Protein AF-A0A517WEG8-F1 (afdb_monomer)

Sequence (122 aa):
MTNDLPPASATSSTDANPRQPGLTVSQFQAVIHKMFFEKDQSRGIEGTFMWFMEEVGELSSALRENDDPQNLEEEFADVLAWLATMANVAGVDLEQAVSRKYVQGCPRCNEAVCTCDLSWKP

pLDDT: mean 86.36, std 17.67, range [42.12, 98.69]

Nearest PDB structures (foldseek):
  7bgm-assembly1_B  TM=7.768E-01  e=7.772E-02  Medicago truncatula
  7bgn-assembly3_E  TM=8.066E-01  e=1.070E-01  Medicago truncatula
  7bgn-assembly2_C  TM=7.573E-01  e=7.772E-02  Medicago truncatula
  7bgn-assembly2_D  TM=7.805E-01  e=1.129E-01  Medicago truncatula
  7bgn-assembly1_A  TM=7.407E-01  e=6.623E-02  Medicago truncatula

Organism: NCBI:txid2605989

InterPro domains:
  IPR004518 NTP pyrophosphohydrolase MazG-like domain [PF03819] (48-107)

Structure (mmCIF, N/CA/C/O backbone):
data_AF-A0A517WEG8-F1
#
_entry.id   AF-A0A517WEG8-F1
#
loop_
_atom_site.group_PDB
_atom_site.id
_atom_site.type_symbol
_atom_site.label_atom_id
_atom_site.label_alt_id
_atom_site.label_comp_id
_atom_site.label_asym_id
_atom_site.label_entity_id
_atom_site.label_seq_id
_atom_site.pdbx_PDB_ins_code
_atom_site.Cartn_x
_atom_site.Cartn_y
_atom_site.Cartn_z
_atom_site.occupancy
_atom_site.B_iso_or_equiv
_atom_site.auth_seq_id
_atom_site.auth_comp_id
_atom_site.auth_asym_id
_atom_site.auth_atom_id
_atom_site.pdbx_PDB_model_num
ATOM 1 N N . MET A 1 1 ? 63.409 -32.730 -2.277 1.00 42.59 1 MET A N 1
ATOM 2 C CA . MET A 1 1 ? 62.416 -31.654 -2.097 1.00 42.59 1 MET A CA 1
ATOM 3 C C . MET A 1 1 ? 61.087 -32.200 -2.583 1.00 42.59 1 MET A C 1
ATOM 5 O O . MET A 1 1 ? 61.036 -32.551 -3.752 1.00 42.59 1 MET A O 1
ATOM 9 N N . THR A 1 2 ? 60.115 -32.325 -1.662 1.00 45.09 2 THR A N 1
ATOM 10 C CA . THR A 1 2 ? 58.648 -32.455 -1.867 1.00 45.09 2 THR A CA 1
ATOM 11 C C . THR A 1 2 ? 58.168 -33.667 -2.694 1.00 45.09 2 THR A C 1
ATOM 13 O O . THR A 1 2 ? 58.558 -33.825 -3.840 1.00 45.09 2 THR A O 1
ATOM 16 N N . ASN A 1 3 ? 57.324 -34.577 -2.207 1.00 43.91 3 ASN A N 1
ATOM 17 C CA . ASN A 1 3 ? 56.058 -34.339 -1.515 1.00 43.91 3 ASN A CA 1
ATOM 18 C C . ASN A 1 3 ? 55.705 -35.495 -0.568 1.00 43.91 3 ASN A C 1
ATOM 20 O O . ASN A 1 3 ? 55.564 -36.637 -1.004 1.00 43.91 3 ASN A O 1
ATOM 24 N N . ASP A 1 4 ? 55.484 -35.148 0.696 1.00 45.34 4 ASP A N 1
ATOM 25 C CA . ASP A 1 4 ? 54.688 -35.919 1.644 1.00 45.34 4 ASP A CA 1
ATOM 26 C C . ASP A 1 4 ? 53.199 -35.828 1.266 1.00 45.34 4 ASP A C 1
ATOM 28 O O . ASP A 1 4 ? 52.708 -34.757 0.899 1.00 45.34 4 ASP A O 1
ATOM 32 N N . LEU A 1 5 ? 52.465 -36.938 1.380 1.00 48.69 5 LEU A N 1
ATOM 33 C CA . LEU A 1 5 ? 51.004 -36.892 1.469 1.00 48.69 5 LEU A CA 1
ATOM 34 C C . LEU A 1 5 ? 50.595 -36.411 2.872 1.00 48.69 5 LEU A C 1
ATOM 36 O O . LEU A 1 5 ? 51.047 -37.004 3.853 1.00 48.69 5 LEU A O 1
ATOM 40 N N . PRO A 1 6 ? 49.658 -35.457 3.000 1.00 59.22 6 PRO A N 1
ATOM 41 C CA . PRO A 1 6 ? 48.859 -35.308 4.210 1.00 59.22 6 PRO A CA 1
ATOM 42 C C . PRO A 1 6 ? 47.563 -36.155 4.145 1.00 59.22 6 PRO A C 1
ATOM 44 O O . PRO A 1 6 ? 47.099 -36.493 3.051 1.00 59.22 6 PRO A O 1
ATOM 47 N N . PRO A 1 7 ? 46.973 -36.520 5.302 1.00 49.53 7 PRO A N 1
ATOM 48 C CA . PRO A 1 7 ? 45.819 -37.413 5.392 1.00 49.53 7 PRO A CA 1
ATOM 49 C C . PRO A 1 7 ? 44.477 -36.695 5.174 1.00 49.53 7 PRO A C 1
ATOM 51 O O . PRO A 1 7 ? 44.381 -35.469 5.188 1.00 49.53 7 PRO A O 1
ATOM 54 N N . ALA A 1 8 ? 43.431 -37.504 4.993 1.00 51.78 8 ALA A N 1
ATOM 55 C CA . ALA A 1 8 ? 42.042 -37.093 4.826 1.00 51.78 8 ALA A CA 1
ATOM 56 C C . ALA A 1 8 ? 41.491 -36.302 6.027 1.00 51.78 8 ALA A C 1
ATOM 58 O O . ALA A 1 8 ? 41.622 -36.737 7.169 1.00 51.78 8 ALA A O 1
ATOM 59 N N . SER A 1 9 ? 40.756 -35.227 5.732 1.00 47.25 9 SER A N 1
ATOM 60 C CA . SER A 1 9 ? 39.838 -34.572 6.667 1.00 47.25 9 SER A CA 1
ATOM 61 C C . SER A 1 9 ? 38.518 -34.316 5.954 1.00 47.25 9 SER A C 1
ATOM 63 O O . SER A 1 9 ? 38.411 -33.457 5.081 1.00 47.25 9 SER A O 1
ATOM 65 N N . ALA A 1 10 ? 37.515 -35.107 6.318 1.00 51.91 10 ALA A N 1
ATOM 66 C CA . ALA A 1 10 ? 36.128 -34.833 6.011 1.00 51.91 10 ALA A CA 1
ATOM 67 C C . ALA A 1 10 ? 35.675 -33.595 6.791 1.00 51.91 10 ALA A C 1
ATOM 69 O O . ALA A 1 10 ? 35.741 -33.588 8.017 1.00 51.91 10 ALA A O 1
ATOM 70 N N . THR A 1 11 ? 35.133 -32.599 6.098 1.00 42.12 11 THR A N 1
ATOM 71 C CA . THR A 1 11 ? 34.119 -31.712 6.673 1.00 42.12 11 THR A CA 1
ATOM 72 C C . THR A 1 11 ? 33.031 -31.509 5.637 1.00 42.12 11 THR A C 1
ATOM 74 O O . THR A 1 11 ? 33.116 -30.663 4.752 1.00 42.12 11 THR A O 1
ATOM 77 N N . SER A 1 12 ? 32.008 -32.351 5.751 1.00 50.06 12 SER A N 1
ATOM 78 C CA . SER A 1 12 ? 30.672 -32.094 5.244 1.00 50.06 12 SER A CA 1
ATOM 79 C C . SER A 1 12 ? 30.122 -30.844 5.931 1.00 50.06 12 SER A C 1
ATOM 81 O O . SER A 1 12 ? 29.659 -30.910 7.068 1.00 50.06 12 SER A O 1
ATOM 83 N N . SER A 1 13 ? 30.166 -29.702 5.260 1.00 47.81 13 SER A N 1
ATOM 84 C CA . SER A 1 13 ? 29.365 -28.540 5.636 1.00 47.81 13 SER A CA 1
ATOM 85 C C . SER A 1 13 ? 28.135 -28.510 4.736 1.00 47.81 13 SER A C 1
ATOM 87 O O . SER A 1 13 ? 28.060 -27.781 3.750 1.00 47.81 13 SER A O 1
ATOM 89 N N . THR A 1 14 ? 27.171 -29.373 5.054 1.00 47.53 14 THR A N 1
ATOM 90 C CA . THR A 1 14 ? 25.776 -29.147 4.681 1.00 47.53 14 THR A CA 1
ATOM 91 C C . THR A 1 14 ? 25.301 -27.910 5.436 1.00 47.53 14 THR A C 1
ATOM 93 O O . THR A 1 14 ? 24.752 -28.032 6.529 1.00 47.53 14 THR A O 1
ATOM 96 N N . ASP A 1 15 ? 25.496 -26.726 4.853 1.00 49.06 15 ASP A N 1
ATOM 97 C CA . ASP A 1 15 ? 24.736 -25.520 5.206 1.00 49.06 15 ASP A CA 1
ATOM 98 C C . ASP A 1 15 ? 23.300 -25.679 4.688 1.00 49.06 15 ASP A C 1
ATOM 100 O O . ASP A 1 15 ? 22.808 -24.960 3.821 1.00 49.06 15 ASP A O 1
ATOM 104 N N . ALA A 1 16 ? 22.606 -26.683 5.216 1.00 52.59 16 ALA A N 1
ATOM 105 C CA . ALA A 1 16 ? 21.162 -26.764 5.144 1.00 52.59 16 ALA A CA 1
ATOM 106 C C . ALA A 1 16 ? 20.608 -25.938 6.307 1.00 52.59 16 ALA A C 1
ATOM 108 O O . ALA A 1 16 ? 20.006 -26.474 7.232 1.00 52.59 16 ALA A O 1
ATOM 109 N N . ASN A 1 17 ? 20.848 -24.625 6.280 1.00 52.56 17 ASN A N 1
ATOM 110 C CA . ASN A 1 17 ? 19.996 -23.715 7.025 1.00 52.56 17 ASN A CA 1
ATOM 111 C C . ASN A 1 17 ? 18.698 -23.612 6.210 1.00 52.56 17 ASN A C 1
ATOM 113 O O . ASN A 1 17 ? 18.748 -23.072 5.098 1.00 52.56 17 ASN A O 1
ATOM 117 N N . PRO A 1 18 ? 17.559 -24.176 6.655 1.00 55.19 18 PRO A N 1
ATOM 118 C CA . PRO A 1 18 ? 16.306 -23.948 5.956 1.00 55.19 18 PRO A CA 1
ATOM 119 C C . PRO A 1 18 ? 16.059 -22.440 5.982 1.00 55.19 18 PRO A C 1
ATOM 121 O O . PRO A 1 18 ? 15.807 -21.871 7.044 1.00 55.19 18 PRO A O 1
ATOM 124 N N . ARG A 1 19 ? 16.189 -21.776 4.820 1.00 62.47 19 ARG A N 1
ATOM 125 C CA . ARG A 1 19 ? 15.774 -20.378 4.668 1.00 62.47 19 ARG A CA 1
ATOM 126 C C . ARG A 1 19 ? 14.374 -20.290 5.254 1.00 62.47 19 ARG A C 1
ATOM 128 O O . ARG A 1 19 ? 13.483 -21.010 4.800 1.00 62.47 19 ARG A O 1
ATOM 135 N N . GLN A 1 20 ? 14.208 -19.444 6.267 1.00 64.56 20 GLN A N 1
ATOM 136 C CA . GLN A 1 20 ? 12.885 -19.040 6.720 1.00 64.56 20 GLN A CA 1
ATOM 137 C C . GLN A 1 20 ? 12.074 -18.691 5.465 1.00 64.56 20 GLN A C 1
ATOM 139 O O . GLN A 1 20 ? 12.610 -17.993 4.593 1.00 64.56 20 GLN A O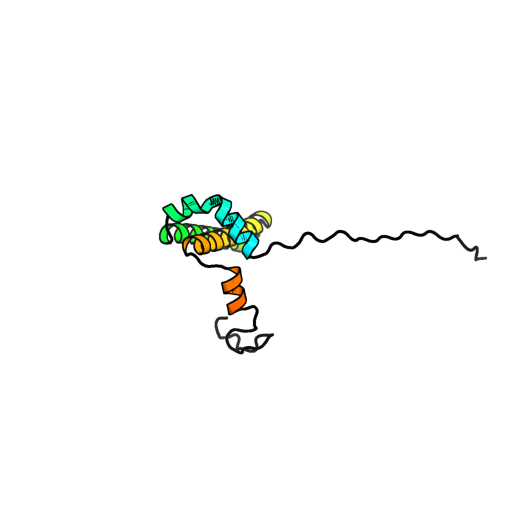 1
ATOM 144 N N . PRO A 1 21 ? 10.848 -19.218 5.305 1.00 73.88 21 PRO A N 1
ATOM 145 C CA . PRO A 1 21 ? 9.996 -18.809 4.202 1.00 73.88 21 PRO A CA 1
ATOM 146 C C . PRO A 1 21 ? 9.921 -17.282 4.215 1.00 73.88 21 PRO A C 1
ATOM 148 O O . PRO A 1 21 ? 9.671 -16.692 5.266 1.00 73.88 21 PRO A O 1
ATOM 151 N N . GLY A 1 22 ? 10.224 -16.646 3.083 1.00 83.94 22 GLY A N 1
ATOM 152 C CA . GLY A 1 22 ? 10.140 -15.191 2.979 1.00 83.94 22 GLY A CA 1
ATOM 153 C C . GLY A 1 22 ? 8.726 -14.703 3.306 1.00 83.94 22 GLY A C 1
ATOM 154 O O . GLY A 1 22 ? 7.760 -15.446 3.129 1.00 83.94 22 GLY A O 1
ATOM 155 N N . LEU A 1 23 ? 8.615 -13.460 3.773 1.00 91.75 23 LEU A N 1
ATOM 156 C CA . LEU A 1 23 ? 7.332 -12.811 4.038 1.00 91.75 23 LEU A CA 1
ATOM 157 C C . LEU A 1 23 ? 6.516 -12.695 2.740 1.00 91.75 23 LEU A C 1
ATOM 159 O O . LEU A 1 23 ? 6.992 -12.115 1.763 1.00 91.75 23 LEU A O 1
ATOM 163 N N . THR A 1 24 ? 5.292 -13.224 2.729 1.00 95.50 24 THR A N 1
ATOM 164 C CA . THR A 1 24 ? 4.347 -13.043 1.613 1.00 95.50 24 THR A CA 1
ATOM 165 C C . THR A 1 24 ? 3.493 -11.787 1.798 1.00 95.50 24 THR A C 1
ATOM 167 O O . THR A 1 24 ? 3.350 -11.267 2.908 1.00 95.50 24 THR A O 1
ATOM 170 N N . VAL A 1 25 ? 2.867 -11.314 0.714 1.00 96.88 25 VAL A N 1
ATOM 171 C CA . VAL A 1 25 ? 1.941 -10.169 0.772 1.00 96.88 25 VAL A CA 1
ATOM 172 C C . VAL A 1 25 ? 0.733 -10.508 1.646 1.00 96.88 25 VAL A C 1
ATOM 174 O O . VAL A 1 25 ? 0.324 -9.691 2.470 1.00 96.88 25 VAL A O 1
ATOM 177 N N . SER A 1 26 ? 0.202 -11.728 1.527 1.00 96.94 26 SER A N 1
ATOM 178 C CA . SER A 1 26 ? -0.906 -12.202 2.365 1.00 96.94 26 SER A CA 1
ATOM 179 C C . SER A 1 26 ? -0.541 -12.270 3.851 1.00 96.94 26 SER A C 1
ATOM 181 O O . SER A 1 26 ? -1.329 -11.850 4.699 1.00 96.94 26 SER A O 1
ATOM 183 N N . GLN A 1 27 ? 0.665 -12.740 4.187 1.00 97.38 27 GLN A N 1
ATOM 184 C CA . GLN A 1 27 ? 1.158 -12.766 5.566 1.00 97.38 27 GLN A CA 1
ATOM 185 C C . GLN A 1 27 ? 1.307 -11.356 6.135 1.00 97.38 27 GLN A C 1
ATOM 187 O O . GLN A 1 27 ? 0.846 -11.099 7.246 1.00 97.38 27 GLN A O 1
ATOM 192 N N . PHE A 1 28 ? 1.904 -10.440 5.371 1.00 97.81 28 PHE A N 1
ATOM 193 C CA . PHE A 1 28 ? 2.052 -9.049 5.784 1.00 97.81 28 PHE A CA 1
ATOM 194 C C . PHE A 1 28 ? 0.692 -8.385 6.030 1.00 97.81 28 PHE A C 1
ATOM 196 O O . PHE A 1 28 ? 0.443 -7.863 7.118 1.00 97.81 28 PHE A O 1
ATOM 203 N N . GLN A 1 29 ? -0.228 -8.488 5.067 1.00 98.50 29 GLN A N 1
ATOM 204 C CA . GLN A 1 29 ? -1.574 -7.931 5.192 1.00 98.50 29 GLN A CA 1
ATOM 205 C C . GLN A 1 29 ? -2.311 -8.479 6.428 1.00 98.50 29 GLN A C 1
ATOM 207 O O . GLN A 1 29 ? -2.963 -7.714 7.144 1.00 98.50 29 GLN A O 1
ATOM 212 N N . ALA A 1 30 ? -2.172 -9.779 6.715 1.00 98.12 30 ALA A N 1
ATOM 213 C CA . ALA A 1 30 ? -2.779 -10.419 7.879 1.00 98.12 30 ALA A CA 1
ATOM 214 C C . ALA A 1 30 ? -2.184 -9.938 9.215 1.00 98.12 30 ALA A C 1
ATOM 216 O O . ALA A 1 30 ? -2.925 -9.789 10.190 1.00 98.12 30 ALA A O 1
ATOM 217 N N . VAL A 1 31 ? -0.873 -9.675 9.277 1.00 97.81 31 VAL A N 1
ATOM 218 C CA . VAL A 1 31 ? -0.224 -9.095 10.467 1.00 97.81 31 VAL A CA 1
ATOM 219 C C . VAL A 1 31 ? -0.788 -7.704 10.755 1.00 97.81 31 VAL A C 1
ATOM 221 O O . VAL A 1 31 ? -1.233 -7.457 11.877 1.00 97.81 31 VAL A O 1
ATOM 224 N N . ILE A 1 32 ? -0.865 -6.841 9.738 1.00 98.25 32 ILE A N 1
ATOM 225 C CA . ILE A 1 32 ? -1.440 -5.492 9.864 1.00 98.25 32 ILE A CA 1
ATOM 226 C C . ILE A 1 32 ? -2.909 -5.560 10.292 1.00 98.25 32 ILE A C 1
ATOM 228 O O . ILE A 1 32 ? -3.312 -4.895 11.249 1.00 98.25 32 ILE A O 1
ATOM 232 N N . HIS A 1 33 ? -3.699 -6.435 9.661 1.00 98.12 33 HIS A N 1
ATOM 233 C CA . HIS A 1 33 ? -5.100 -6.641 10.029 1.00 98.12 33 HIS A CA 1
ATOM 234 C C . HIS A 1 33 ? -5.236 -7.042 11.503 1.00 98.12 33 HIS A C 1
ATOM 236 O O . HIS A 1 33 ? -6.052 -6.493 12.239 1.00 98.12 33 HIS A O 1
ATOM 242 N N . LYS A 1 34 ? -4.430 -8.004 11.964 1.00 97.88 34 LYS A N 1
ATOM 243 C CA . LYS A 1 34 ? -4.470 -8.481 13.350 1.00 97.88 34 LYS A CA 1
ATOM 244 C C . LYS A 1 34 ? -4.147 -7.376 14.360 1.00 97.88 34 LYS A C 1
ATOM 246 O O . LYS A 1 34 ? -4.690 -7.399 15.461 1.00 97.88 34 LYS A O 1
ATOM 251 N N . MET A 1 35 ? -3.249 -6.458 14.016 1.00 96.00 35 MET A N 1
ATOM 252 C CA . MET A 1 35 ? -2.777 -5.420 14.932 1.00 96.00 35 MET A CA 1
ATOM 253 C C . MET A 1 35 ? -3.744 -4.239 15.049 1.00 96.00 35 MET A C 1
ATOM 255 O O . MET A 1 35 ? -3.925 -3.723 16.153 1.00 96.00 35 MET A O 1
ATOM 259 N N . PHE A 1 36 ? -4.366 -3.815 13.944 1.00 95.06 36 PHE A N 1
ATOM 260 C CA . PHE A 1 36 ? -4.984 -2.484 13.885 1.00 95.06 36 PHE A CA 1
ATOM 261 C C . PHE A 1 36 ? -6.436 -2.441 13.385 1.00 95.06 36 PHE A C 1
ATOM 263 O O . PHE A 1 36 ? -7.140 -1.463 13.653 1.00 95.06 36 PHE A O 1
ATOM 270 N N . PHE A 1 37 ? -6.939 -3.518 12.767 1.00 94.50 37 PHE A N 1
ATOM 271 C CA . PHE A 1 37 ? -8.163 -3.474 11.957 1.00 94.50 37 PHE A CA 1
ATOM 272 C C . PHE A 1 37 ? -9.402 -2.900 12.652 1.00 94.50 37 PHE A C 1
ATOM 274 O O . PHE A 1 37 ? -10.124 -2.122 12.039 1.00 94.50 37 PHE A O 1
ATOM 281 N N . GLU A 1 38 ? -9.667 -3.242 13.915 1.00 93.94 38 GLU A N 1
ATOM 282 C CA . GLU A 1 38 ? -10.858 -2.738 14.619 1.00 93.94 38 GLU A CA 1
ATOM 283 C C . GLU A 1 38 ? -10.863 -1.204 14.713 1.00 93.94 38 GLU A C 1
ATOM 285 O O . GLU A 1 38 ? -11.888 -0.556 14.481 1.00 93.94 38 GLU A O 1
ATOM 290 N N . LYS A 1 39 ? -9.699 -0.610 15.000 1.00 92.94 39 LYS A N 1
ATOM 291 C CA . LYS A 1 39 ? -9.541 0.847 15.072 1.00 92.94 39 LYS A CA 1
ATOM 292 C C . LYS A 1 39 ? -9.660 1.464 13.683 1.00 92.94 39 LYS A C 1
ATOM 294 O O . LYS A 1 39 ? -10.380 2.447 13.514 1.00 92.94 39 LYS A O 1
ATOM 299 N N . ASP A 1 40 ? -9.017 0.863 12.691 1.00 94.06 40 ASP A N 1
ATOM 300 C CA . ASP A 1 40 ? -8.996 1.378 11.319 1.00 94.06 40 ASP A CA 1
ATOM 301 C C . ASP A 1 40 ? -10.377 1.334 10.671 1.00 94.06 40 ASP A C 1
ATOM 303 O O . ASP A 1 40 ? -10.808 2.301 10.043 1.00 94.06 40 ASP A O 1
ATOM 307 N N . GLN A 1 41 ? -11.118 0.250 10.902 1.00 93.19 41 GLN A N 1
ATOM 308 C CA . GLN A 1 41 ? -12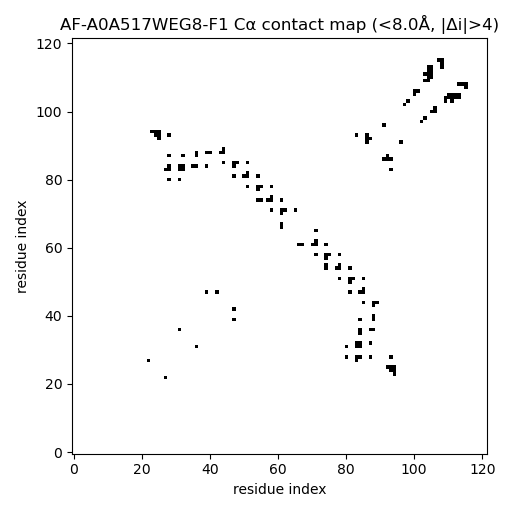.494 0.109 10.451 1.00 93.19 41 GLN A CA 1
ATOM 309 C C . GLN A 1 41 ? -13.388 1.192 11.063 1.00 93.19 41 GLN A C 1
ATOM 311 O O . GLN A 1 41 ? -14.210 1.767 10.353 1.00 93.19 41 GLN A O 1
ATOM 316 N N . SER A 1 42 ? -13.204 1.515 12.349 1.00 95.25 42 SER A N 1
ATOM 317 C CA . SER A 1 42 ? -13.971 2.583 13.004 1.00 95.25 42 SER A CA 1
ATOM 318 C C . SER A 1 42 ? -13.651 3.982 12.459 1.00 95.25 42 SER A C 1
ATOM 320 O O . SER A 1 42 ? -14.544 4.822 12.370 1.00 95.25 42 SER A O 1
ATOM 322 N N . ARG A 1 43 ? -12.395 4.220 12.051 1.00 94.88 43 ARG A N 1
ATOM 323 C CA . ARG A 1 43 ? -11.946 5.463 11.400 1.00 94.88 43 ARG A CA 1
ATOM 324 C C . ARG A 1 43 ? -12.481 5.596 9.970 1.00 94.88 43 ARG A C 1
ATOM 326 O O . ARG A 1 43 ? -12.641 6.711 9.477 1.00 94.88 43 ARG A O 1
ATOM 333 N N . GLY A 1 44 ? -12.767 4.473 9.316 1.00 94.00 44 GLY A N 1
ATOM 334 C CA . GLY A 1 44 ? -13.273 4.426 7.950 1.00 94.00 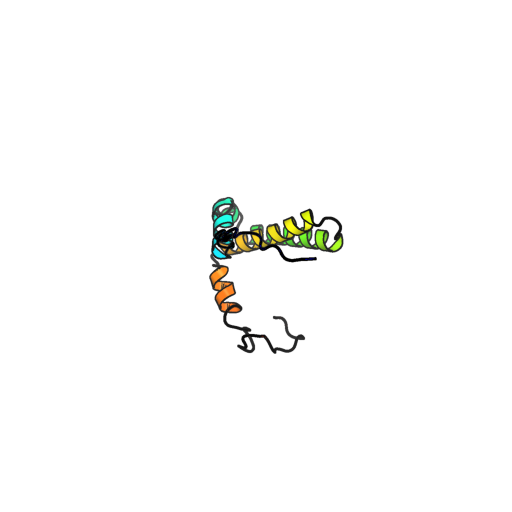44 GLY A CA 1
ATOM 335 C C . GLY A 1 44 ? -12.203 4.718 6.896 1.00 94.00 44 GLY A C 1
ATOM 336 O O . GLY A 1 44 ? -11.054 5.058 7.195 1.00 94.00 44 GLY A O 1
ATOM 337 N N . ILE A 1 45 ? -12.587 4.560 5.627 1.00 96.50 45 ILE A N 1
ATOM 338 C CA . ILE A 1 45 ? -11.648 4.629 4.499 1.00 96.50 45 ILE A CA 1
ATOM 339 C C . ILE A 1 45 ? -11.066 6.032 4.294 1.00 96.50 45 ILE A C 1
ATOM 341 O O . ILE A 1 45 ? -9.875 6.154 4.035 1.00 96.50 45 ILE A O 1
ATOM 345 N N . GLU A 1 46 ? -11.866 7.087 4.469 1.00 96.12 46 GLU A N 1
ATOM 346 C CA . GLU A 1 46 ? -11.424 8.475 4.274 1.00 96.12 46 GLU A CA 1
ATOM 347 C C . GLU A 1 46 ? -10.355 8.867 5.298 1.00 96.12 46 GLU A C 1
ATOM 349 O O . GLU A 1 46 ? -9.292 9.360 4.931 1.00 96.12 46 GLU A O 1
ATOM 354 N N . GLY A 1 47 ? -10.593 8.578 6.582 1.00 95.06 47 GLY A N 1
ATOM 355 C CA . GLY A 1 47 ? -9.614 8.845 7.632 1.00 95.06 47 GLY A CA 1
ATOM 356 C C . GLY A 1 47 ? -8.354 7.995 7.476 1.00 95.06 47 GLY A C 1
ATOM 357 O O . GLY A 1 47 ? -7.255 8.487 7.697 1.00 95.06 47 GLY A O 1
ATOM 358 N N . THR A 1 48 ? -8.493 6.738 7.054 1.00 95.88 48 THR A N 1
ATOM 359 C CA . THR A 1 48 ? -7.341 5.857 6.798 1.00 95.88 48 THR A CA 1
ATOM 360 C C . THR A 1 48 ? -6.510 6.342 5.608 1.00 95.88 48 THR A C 1
ATOM 362 O O . THR A 1 48 ? -5.285 6.302 5.666 1.00 95.88 48 THR A O 1
ATOM 365 N N . PHE A 1 49 ? -7.153 6.857 4.556 1.00 97.75 49 PHE A N 1
ATOM 366 C CA . PHE A 1 49 ? -6.461 7.454 3.414 1.00 97.75 49 PHE A CA 1
ATOM 367 C C . PHE A 1 49 ? -5.642 8.687 3.813 1.00 97.75 49 PHE A C 1
ATOM 369 O O . PHE A 1 49 ? -4.541 8.871 3.305 1.00 97.75 49 PHE A O 1
ATOM 376 N N . MET A 1 50 ? -6.143 9.507 4.742 1.00 98.00 50 MET A N 1
ATOM 377 C CA . MET A 1 50 ? -5.383 10.658 5.241 1.00 98.00 50 MET A CA 1
ATOM 378 C C . MET A 1 50 ? -4.092 10.240 5.947 1.00 98.00 50 MET A C 1
ATOM 380 O O . MET A 1 50 ? -3.059 10.834 5.665 1.00 98.00 50 MET A O 1
ATOM 384 N N . TRP A 1 51 ? -4.137 9.197 6.784 1.00 97.62 51 TRP A N 1
ATOM 385 C CA . TRP A 1 51 ? -2.930 8.637 7.404 1.00 97.62 51 TRP A CA 1
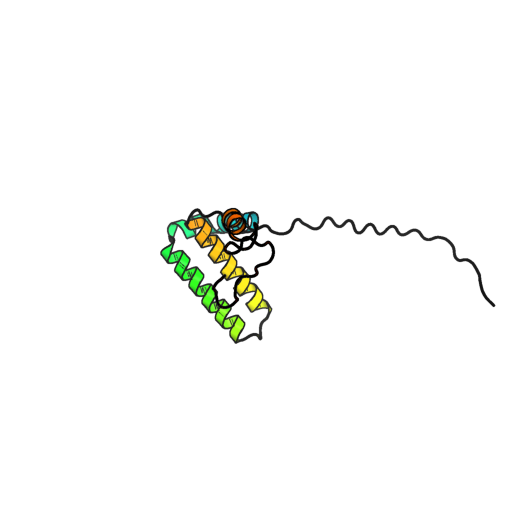ATOM 386 C C . TRP A 1 51 ? -1.979 8.074 6.355 1.00 97.62 51 TRP A C 1
ATOM 388 O O . TRP A 1 51 ? -0.823 8.446 6.334 1.00 97.62 51 TRP A O 1
ATOM 398 N N . PHE A 1 52 ? -2.470 7.291 5.391 1.00 98.44 52 PHE A N 1
ATOM 399 C CA . PHE A 1 52 ? -1.623 6.825 4.288 1.00 98.44 52 PHE A CA 1
ATOM 400 C C . PHE A 1 52 ? -0.904 7.970 3.548 1.00 98.44 52 PHE A C 1
ATOM 402 O O . PHE A 1 52 ? 0.256 7.832 3.171 1.00 98.44 52 PHE A O 1
ATOM 409 N N . MET A 1 53 ? -1.576 9.103 3.333 1.00 98.56 53 MET A N 1
ATOM 410 C CA . MET A 1 53 ? -0.960 10.265 2.687 1.00 98.56 53 MET A CA 1
ATOM 411 C C . MET A 1 53 ? 0.075 10.983 3.562 1.00 98.56 53 MET A C 1
ATOM 413 O O . MET A 1 53 ? 0.980 11.601 3.003 1.00 98.56 53 MET A O 1
ATOM 417 N N . GLU A 1 54 ? -0.057 10.920 4.887 1.00 98.44 54 GLU A N 1
ATOM 418 C CA . GLU A 1 54 ? 0.930 11.431 5.846 1.00 98.44 54 GLU A CA 1
ATOM 419 C C . GLU A 1 54 ? 2.256 10.683 5.683 1.00 98.44 54 GLU A C 1
ATOM 421 O O . GLU A 1 54 ? 3.256 11.307 5.339 1.00 98.44 54 GLU A O 1
ATOM 426 N N . GLU A 1 55 ? 2.215 9.351 5.722 1.00 98.50 55 GLU A N 1
ATOM 427 C CA . GLU A 1 55 ? 3.387 8.473 5.553 1.00 98.50 55 GLU A CA 1
ATOM 428 C C . GLU A 1 55 ? 4.054 8.642 4.183 1.00 98.50 55 GLU A C 1
ATOM 430 O O . GLU A 1 55 ? 5.271 8.617 4.032 1.00 98.50 55 GLU A O 1
ATOM 435 N N . VAL A 1 56 ? 3.262 8.864 3.125 1.00 98.69 56 VAL A N 1
ATOM 436 C CA . VAL A 1 56 ? 3.815 9.184 1.797 1.00 98.69 56 VAL A CA 1
ATOM 437 C C . VAL A 1 56 ? 4.575 10.518 1.824 1.00 98.69 56 VAL A C 1
ATOM 439 O O . VAL A 1 56 ? 5.560 10.688 1.098 1.00 98.69 56 VAL A O 1
ATOM 442 N N . GLY A 1 57 ? 4.127 11.477 2.636 1.00 98.56 57 GLY A N 1
ATOM 443 C CA . GLY A 1 57 ? 4.808 12.749 2.862 1.00 98.56 57 GLY A CA 1
ATOM 444 C C . GLY A 1 57 ? 6.101 12.602 3.668 1.00 98.56 57 GLY A C 1
ATOM 445 O O . GLY A 1 57 ? 7.101 13.245 3.327 1.00 98.56 57 GLY A O 1
ATOM 446 N N . GLU A 1 58 ? 6.101 11.742 4.683 1.00 98.44 58 GLU A N 1
ATOM 447 C CA . GLU A 1 58 ? 7.280 11.421 5.494 1.00 98.44 58 GLU A CA 1
ATOM 448 C C . GLU A 1 58 ? 8.332 10.681 4.654 1.00 98.44 58 GLU A C 1
ATOM 450 O O . GLU A 1 58 ? 9.455 11.179 4.509 1.00 98.44 58 GLU A O 1
ATOM 455 N N . LEU A 1 59 ? 7.932 9.655 3.892 1.00 98.62 59 LEU A N 1
ATOM 456 C CA . LEU A 1 59 ? 8.789 9.007 2.892 1.00 98.62 59 LEU A CA 1
ATOM 457 C C . LEU A 1 59 ? 9.356 10.000 1.869 1.00 98.62 59 LEU A C 1
ATOM 459 O O . LEU A 1 59 ? 10.540 9.953 1.525 1.00 98.62 59 LEU A O 1
ATOM 463 N N . SER A 1 60 ? 8.535 10.929 1.370 1.00 98.44 60 SER A N 1
ATOM 464 C CA . SER A 1 60 ? 9.013 11.967 0.449 1.00 98.44 60 SER A CA 1
ATOM 465 C C . SER A 1 60 ? 10.058 12.883 1.091 1.00 98.44 60 SER A C 1
ATOM 467 O O . SER A 1 60 ? 10.916 13.410 0.377 1.00 98.44 60 SER A O 1
ATOM 469 N N . SER A 1 61 ? 9.967 13.123 2.396 1.00 98.12 61 SER A N 1
ATOM 470 C CA . SER A 1 61 ? 10.928 13.941 3.134 1.00 98.12 61 SER A CA 1
ATOM 471 C C . SER A 1 61 ? 12.232 13.174 3.341 1.00 98.12 61 SER A C 1
ATOM 473 O O . SER A 1 61 ? 13.280 13.686 2.945 1.00 98.12 61 SER A O 1
ATOM 475 N N . ALA A 1 62 ? 12.158 11.918 3.790 1.00 98.00 62 ALA A N 1
ATOM 476 C CA . ALA A 1 62 ? 13.314 11.037 3.956 1.00 98.00 62 ALA A CA 1
ATOM 477 C C . ALA A 1 62 ? 14.099 10.837 2.647 1.00 98.00 62 ALA A C 1
ATOM 479 O O . ALA A 1 62 ? 15.324 10.939 2.625 1.00 98.00 62 ALA A O 1
ATOM 480 N N . LEU A 1 63 ? 13.404 10.646 1.518 1.00 97.88 63 LEU A N 1
ATOM 481 C CA . LEU A 1 63 ? 14.031 10.545 0.192 1.00 97.88 63 LEU A CA 1
ATOM 482 C C . LEU A 1 63 ? 14.753 11.826 -0.240 1.00 97.88 63 LEU A C 1
ATOM 484 O O . LEU A 1 63 ? 15.724 11.769 -0.996 1.00 97.88 63 LEU A O 1
ATOM 488 N N . ARG A 1 64 ? 14.246 12.992 0.170 1.00 97.56 64 ARG A N 1
ATOM 48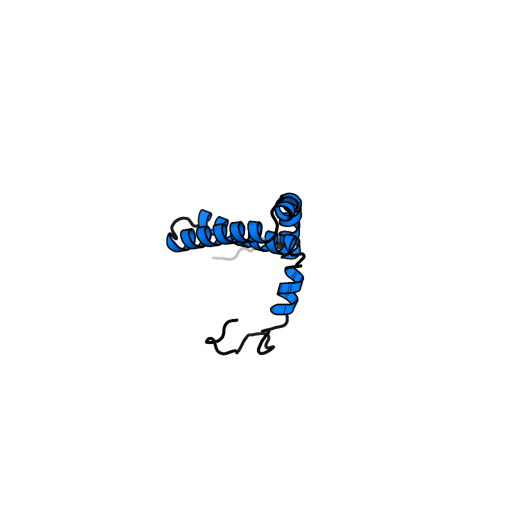9 C CA . ARG A 1 64 ? 14.825 14.290 -0.190 1.00 97.56 64 ARG A CA 1
ATOM 490 C C . ARG A 1 64 ? 16.060 14.609 0.646 1.00 97.56 64 ARG A C 1
ATOM 492 O O . ARG A 1 64 ? 16.979 15.231 0.118 1.00 97.56 64 ARG A O 1
ATOM 499 N N . GLU A 1 65 ? 16.053 14.230 1.918 1.00 94.81 65 GLU A N 1
ATOM 500 C CA . GLU A 1 65 ? 17.168 14.434 2.849 1.00 94.81 65 GLU A CA 1
ATOM 501 C C . GLU A 1 65 ? 18.293 13.428 2.574 1.00 94.81 65 GLU A C 1
ATOM 503 O O . GLU A 1 65 ? 19.437 13.835 2.365 1.00 94.81 65 GLU A O 1
ATOM 508 N N . ASN A 1 66 ? 17.942 12.145 2.412 1.00 90.19 66 ASN A N 1
ATOM 509 C CA . ASN A 1 66 ? 18.830 11.059 1.983 1.00 90.19 66 ASN A CA 1
ATOM 510 C C . ASN A 1 66 ? 20.152 10.978 2.779 1.00 90.19 66 ASN A C 1
ATOM 512 O O . ASN A 1 66 ? 21.217 10.675 2.232 1.00 90.19 66 ASN A O 1
ATOM 516 N N . ASP A 1 67 ? 20.082 11.271 4.071 1.00 94.94 67 ASP A N 1
ATOM 517 C CA . ASP A 1 67 ? 21.194 11.256 5.021 1.00 94.94 67 ASP A CA 1
ATOM 518 C C . ASP A 1 67 ? 20.984 10.264 6.177 1.00 94.94 67 ASP A C 1
ATOM 520 O O . ASP A 1 67 ? 21.970 9.848 6.791 1.00 94.94 67 ASP A O 1
ATOM 524 N N . ASP A 1 68 ? 19.745 9.816 6.405 1.00 97.12 68 ASP A N 1
ATOM 525 C CA . ASP A 1 68 ? 19.376 8.772 7.363 1.00 97.12 68 ASP A CA 1
ATOM 526 C C . ASP A 1 68 ? 18.778 7.530 6.658 1.00 97.12 68 ASP A C 1
ATOM 528 O O . ASP A 1 68 ? 17.584 7.486 6.338 1.00 97.12 68 ASP A O 1
ATOM 532 N N . PRO A 1 69 ? 19.598 6.494 6.390 1.00 96.56 69 PRO A N 1
ATOM 533 C CA . PRO A 1 69 ? 19.128 5.252 5.783 1.00 96.56 69 PRO A CA 1
ATOM 534 C C . PRO A 1 69 ? 18.156 4.460 6.661 1.00 96.56 69 PRO A C 1
ATOM 536 O O . PRO A 1 69 ? 17.329 3.736 6.114 1.00 96.56 69 PRO A O 1
ATOM 539 N N . GLN A 1 70 ? 18.264 4.560 7.992 1.00 97.62 70 GLN A N 1
ATOM 540 C CA . GLN A 1 70 ? 17.359 3.847 8.896 1.00 97.62 70 GLN A CA 1
ATOM 541 C C . GLN A 1 70 ? 15.963 4.451 8.812 1.00 97.62 70 GLN A C 1
ATOM 543 O O . GLN A 1 70 ? 15.008 3.717 8.575 1.00 97.62 70 GLN A O 1
ATOM 548 N N . ASN A 1 71 ? 15.871 5.780 8.901 1.00 97.75 71 ASN A N 1
ATOM 549 C CA . ASN A 1 71 ? 14.609 6.487 8.721 1.00 97.75 71 ASN A CA 1
ATOM 550 C C . ASN A 1 71 ? 13.995 6.149 7.356 1.00 97.75 71 ASN A C 1
ATOM 552 O O . ASN A 1 71 ? 12.836 5.775 7.269 1.00 97.75 71 ASN A O 1
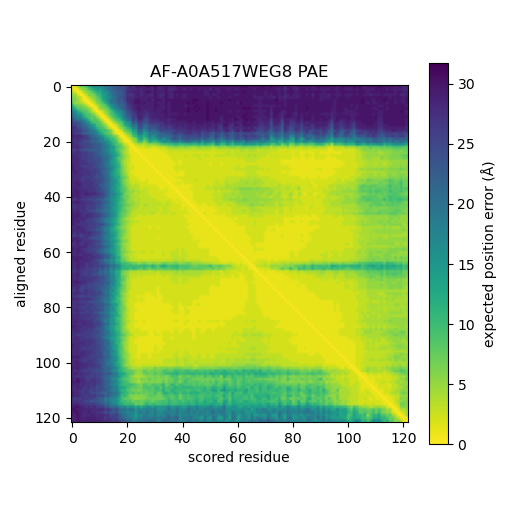ATOM 556 N N . LEU A 1 72 ? 14.789 6.168 6.280 1.00 98.12 72 LEU A N 1
ATOM 557 C CA . LEU A 1 72 ? 14.288 5.817 4.950 1.00 98.12 72 LEU A CA 1
ATOM 558 C C . LEU A 1 72 ? 13.681 4.402 4.884 1.00 98.12 72 LEU A C 1
ATOM 560 O O . LEU A 1 72 ? 12.644 4.216 4.248 1.00 98.12 72 LEU A O 1
ATOM 564 N N . GLU A 1 73 ? 14.320 3.407 5.505 1.00 98.06 73 GLU A N 1
ATOM 565 C CA . GLU A 1 73 ? 13.781 2.043 5.586 1.00 98.06 73 GLU A CA 1
ATOM 566 C C . GLU A 1 73 ? 12.460 1.984 6.373 1.00 98.06 73 GLU A C 1
ATOM 568 O O . GLU A 1 73 ? 11.542 1.278 5.945 1.00 98.06 73 GLU A O 1
ATOM 573 N N . GLU A 1 74 ? 12.354 2.735 7.474 1.00 98.25 74 GLU A N 1
ATOM 574 C CA . GLU A 1 74 ? 11.137 2.855 8.291 1.00 98.25 74 GLU A CA 1
ATOM 575 C C . GLU A 1 74 ? 9.982 3.454 7.475 1.00 98.25 74 GLU A C 1
ATOM 577 O O . GLU A 1 74 ? 8.944 2.810 7.327 1.00 98.25 74 GLU A O 1
ATOM 582 N N . GLU A 1 75 ? 10.205 4.579 6.795 1.00 98.50 75 GLU A N 1
ATOM 583 C CA . GLU A 1 75 ? 9.170 5.244 5.993 1.00 98.50 75 GLU A CA 1
ATOM 584 C C . GLU A 1 75 ? 8.648 4.375 4.831 1.00 98.50 75 GLU A C 1
ATOM 586 O O . GLU A 1 75 ? 7.462 4.379 4.482 1.00 98.50 75 GLU A O 1
ATOM 591 N N . PHE A 1 76 ? 9.522 3.578 4.203 1.00 98.50 76 PHE A N 1
ATOM 592 C CA . PHE A 1 76 ? 9.088 2.605 3.195 1.00 98.50 76 PHE A CA 1
ATOM 593 C C . PHE A 1 76 ? 8.195 1.515 3.800 1.00 98.50 76 PHE A C 1
ATOM 595 O O . PHE A 1 76 ? 7.242 1.063 3.148 1.00 98.50 76 PHE A O 1
ATOM 602 N N . ALA A 1 77 ? 8.515 1.068 5.015 1.00 98.31 77 ALA A N 1
ATOM 603 C CA . ALA A 1 77 ? 7.722 0.080 5.727 1.00 98.31 77 ALA A CA 1
ATOM 604 C C . ALA A 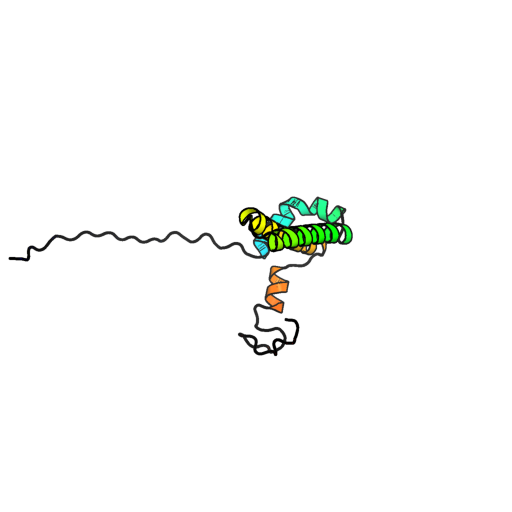1 77 ? 6.356 0.653 6.130 1.00 98.31 77 ALA A C 1
ATOM 606 O O . ALA A 1 77 ? 5.345 -0.032 5.937 1.00 98.31 77 ALA A O 1
ATOM 607 N N . ASP A 1 78 ? 6.305 1.901 6.592 1.00 98.50 78 ASP A N 1
ATOM 608 C CA . ASP A 1 78 ? 5.069 2.546 7.029 1.00 98.50 78 ASP A CA 1
ATOM 609 C C . ASP A 1 78 ? 4.117 2.823 5.863 1.00 98.50 78 ASP A C 1
ATOM 611 O O . ASP A 1 78 ? 2.945 2.429 5.914 1.00 98.50 78 ASP A O 1
ATOM 615 N N . VAL A 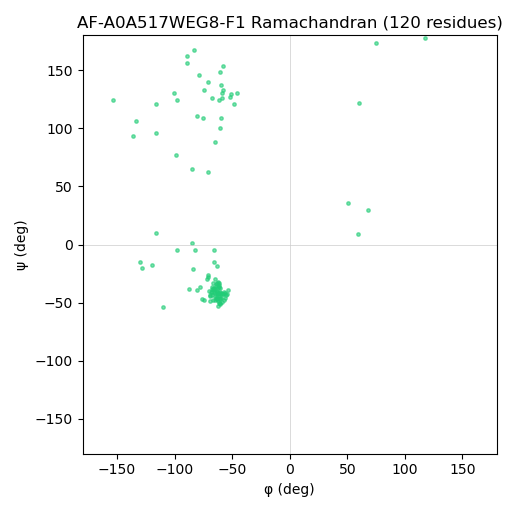1 79 ? 4.612 3.323 4.725 1.00 98.69 79 VAL A N 1
ATOM 616 C CA . VAL A 1 79 ? 3.793 3.454 3.504 1.00 98.69 79 VAL A CA 1
ATOM 617 C C . VAL A 1 79 ? 3.182 2.110 3.088 1.00 98.69 79 VAL A C 1
ATOM 619 O O . VAL A 1 79 ? 2.006 2.038 2.706 1.00 98.69 79 VAL A O 1
ATOM 622 N N . LEU A 1 80 ? 3.951 1.019 3.173 1.00 98.50 80 LEU A N 1
ATOM 623 C CA . LEU A 1 80 ? 3.446 -0.316 2.855 1.00 98.50 80 LEU A CA 1
ATOM 624 C C . LEU A 1 80 ? 2.411 -0.796 3.888 1.00 98.50 80 LEU A C 1
ATOM 626 O O . LEU A 1 80 ? 1.388 -1.374 3.501 1.00 98.50 80 LEU A O 1
ATOM 630 N N . ALA A 1 81 ? 2.642 -0.544 5.179 1.00 98.38 81 ALA A N 1
ATOM 631 C CA . ALA A 1 81 ? 1.721 -0.887 6.259 1.00 98.38 81 ALA A CA 1
ATOM 632 C C . ALA A 1 81 ? 0.378 -0.178 6.086 1.00 98.38 81 ALA A C 1
ATOM 634 O O . ALA A 1 81 ? -0.668 -0.830 6.111 1.00 98.38 81 ALA A O 1
ATOM 635 N N . TRP A 1 82 ? 0.387 1.120 5.800 1.00 98.44 82 TRP A N 1
ATOM 636 C CA . TRP A 1 82 ? -0.832 1.898 5.610 1.00 98.44 82 TRP A CA 1
ATOM 637 C C . TRP A 1 82 ? -1.568 1.588 4.307 1.00 98.44 82 TRP A C 1
ATOM 639 O O . TRP A 1 82 ? -2.804 1.607 4.282 1.00 98.44 82 TRP A O 1
ATOM 649 N N . LEU A 1 83 ? -0.856 1.187 3.248 1.00 98.62 83 LEU A N 1
ATOM 650 C CA . LEU A 1 83 ? -1.488 0.601 2.064 1.00 98.62 83 LEU A CA 1
ATOM 651 C C . LEU A 1 83 ? -2.238 -0.697 2.413 1.00 98.62 83 LEU A C 1
ATOM 653 O O . LEU A 1 83 ? -3.381 -0.885 1.985 1.00 98.62 83 LEU A O 1
ATOM 657 N N . ALA A 1 84 ? -1.629 -1.582 3.208 1.00 98.44 84 ALA A N 1
ATOM 658 C CA . ALA A 1 84 ? -2.284 -2.801 3.683 1.00 98.44 84 ALA A CA 1
ATOM 659 C C . ALA A 1 84 ? -3.465 -2.502 4.616 1.00 98.44 84 ALA A C 1
ATOM 661 O O . ALA A 1 84 ? -4.509 -3.148 4.503 1.00 98.44 84 ALA A O 1
ATOM 662 N N . THR A 1 85 ? -3.353 -1.488 5.474 1.00 98.38 85 THR A N 1
ATOM 663 C CA . THR A 1 85 ? -4.456 -1.004 6.310 1.00 98.38 85 THR A CA 1
ATOM 664 C C . THR A 1 85 ? -5.647 -0.561 5.462 1.00 98.38 85 THR A C 1
ATOM 666 O O . THR A 1 85 ? -6.766 -1.024 5.690 1.00 98.38 85 THR A O 1
ATOM 669 N N . MET A 1 86 ? -5.427 0.261 4.429 1.00 98.00 86 MET A N 1
ATOM 670 C CA . MET A 1 86 ? -6.494 0.652 3.499 1.00 98.00 86 MET A CA 1
ATOM 671 C C . MET A 1 86 ? -7.117 -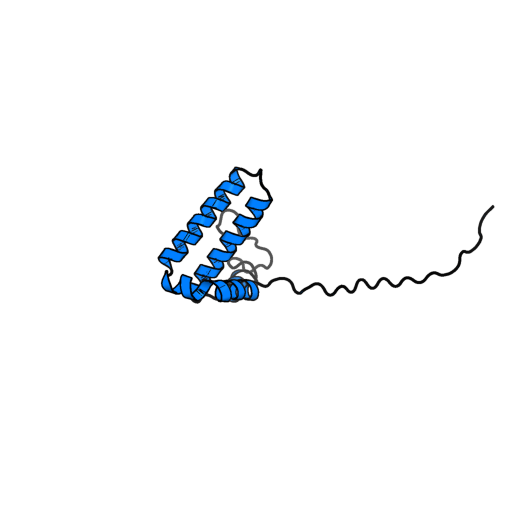0.554 2.794 1.00 98.00 86 MET A C 1
ATOM 673 O O . MET A 1 86 ? -8.340 -0.627 2.676 1.00 98.00 86 MET A O 1
ATOM 677 N N . ALA A 1 87 ? -6.300 -1.511 2.345 1.00 98.31 87 ALA A N 1
ATOM 678 C CA . ALA A 1 87 ? -6.794 -2.722 1.698 1.00 98.31 87 ALA A CA 1
ATOM 679 C C . ALA A 1 87 ? -7.677 -3.553 2.640 1.00 98.31 87 ALA A C 1
ATOM 681 O O . ALA A 1 87 ? -8.744 -4.007 2.231 1.00 98.31 87 ALA A O 1
ATOM 682 N N . ASN A 1 88 ? -7.290 -3.680 3.912 1.00 98.31 88 ASN A N 1
ATOM 683 C CA . ASN A 1 88 ? -8.099 -4.339 4.936 1.00 98.31 88 ASN A CA 1
ATOM 684 C C . ASN A 1 88 ? -9.446 -3.632 5.129 1.00 98.31 88 ASN A C 1
ATOM 686 O O . ASN A 1 88 ? -10.489 -4.280 5.053 1.00 98.31 88 ASN A O 1
ATOM 690 N N . VAL A 1 89 ? -9.444 -2.307 5.311 1.00 97.44 89 VAL A N 1
ATOM 691 C CA . VAL A 1 89 ? -10.674 -1.508 5.472 1.00 97.44 89 VAL A CA 1
ATOM 692 C C . VAL A 1 89 ? -11.580 -1.605 4.236 1.00 97.44 89 VAL A C 1
ATOM 694 O O . VAL A 1 89 ? -12.799 -1.679 4.374 1.00 97.44 89 VAL A O 1
ATOM 697 N N . ALA A 1 90 ? -11.003 -1.652 3.034 1.00 97.25 90 ALA A N 1
ATOM 698 C CA . ALA A 1 90 ? -11.734 -1.764 1.771 1.00 97.25 90 ALA A CA 1
ATOM 699 C C . ALA A 1 90 ? -12.153 -3.203 1.403 1.00 97.25 90 ALA A C 1
ATOM 701 O O . ALA A 1 90 ? -12.831 -3.397 0.392 1.00 97.25 90 ALA A O 1
ATOM 702 N N . GLY A 1 91 ? -11.747 -4.217 2.176 1.00 97.06 91 GLY A N 1
ATOM 703 C CA . GLY A 1 91 ? -12.016 -5.625 1.866 1.00 97.06 91 GLY A CA 1
ATOM 704 C C . GLY A 1 91 ? -11.277 -6.144 0.624 1.00 97.06 91 GLY A C 1
ATOM 705 O O . GLY A 1 91 ? -11.781 -7.018 -0.081 1.00 97.06 91 GLY A O 1
ATOM 706 N N . VAL A 1 92 ? -10.098 -5.596 0.325 1.00 98.31 92 VAL A N 1
ATOM 707 C CA . VAL A 1 92 ? -9.265 -5.974 -0.822 1.00 98.31 92 VAL A CA 1
ATOM 708 C C . VAL A 1 92 ? -8.182 -6.955 -0.383 1.00 98.31 92 VAL A C 1
ATOM 710 O O . VAL A 1 92 ? -7.366 -6.642 0.475 1.00 98.31 92 VAL A O 1
ATOM 713 N N . ASP A 1 93 ? -8.117 -8.117 -1.030 1.00 98.38 93 ASP A N 1
ATOM 714 C CA . ASP A 1 93 ? -6.979 -9.037 -0.920 1.00 98.38 93 ASP A CA 1
ATOM 715 C C . ASP A 1 93 ? -5.835 -8.557 -1.829 1.00 98.38 93 ASP A C 1
ATOM 717 O O . ASP A 1 93 ? -5.955 -8.587 -3.064 1.00 98.38 93 ASP A O 1
ATOM 721 N N . LEU A 1 94 ? -4.742 -8.082 -1.222 1.00 98.19 94 LEU A N 1
ATOM 722 C CA . LEU A 1 94 ? -3.607 -7.510 -1.946 1.00 98.19 94 LEU A CA 1
ATOM 723 C C . LEU A 1 94 ? -2.855 -8.554 -2.766 1.00 98.19 94 LEU A C 1
ATOM 725 O O . LEU A 1 94 ? -2.506 -8.284 -3.914 1.00 98.19 94 LEU A O 1
ATOM 729 N N . GLU A 1 95 ? -2.611 -9.739 -2.208 1.00 97.44 95 GLU A N 1
ATOM 730 C CA . GLU A 1 95 ? -1.854 -10.788 -2.891 1.00 97.44 95 GLU A CA 1
ATOM 731 C C . GLU A 1 95 ? -2.589 -11.244 -4.148 1.00 97.44 95 GLU A C 1
ATOM 733 O O . GLU A 1 95 ? -1.996 -11.321 -5.227 1.00 97.44 95 GLU A O 1
ATOM 738 N N . GLN A 1 96 ? -3.901 -11.451 -4.050 1.00 96.88 96 GLN A N 1
ATOM 739 C CA . GLN A 1 96 ? -4.735 -11.755 -5.201 1.00 96.88 96 GLN A CA 1
ATOM 740 C C . GLN A 1 96 ? -4.794 -10.589 -6.198 1.00 96.88 96 GLN A C 1
ATOM 742 O O . GLN A 1 96 ? -4.740 -10.822 -7.407 1.00 96.88 96 GLN A O 1
ATOM 747 N N . ALA A 1 97 ? -4.911 -9.339 -5.733 1.00 96.50 97 ALA A N 1
ATOM 748 C CA . ALA A 1 97 ? -4.952 -8.167 -6.611 1.00 96.50 97 ALA A CA 1
ATOM 749 C C . ALA A 1 97 ? -3.651 -7.998 -7.412 1.00 96.50 97 ALA A C 1
ATOM 751 O O . ALA A 1 97 ? -3.697 -7.838 -8.634 1.00 96.50 97 ALA A O 1
ATOM 752 N N . VAL A 1 98 ? -2.501 -8.100 -6.743 1.00 94.38 98 VAL A N 1
ATOM 753 C CA . VAL A 1 98 ? -1.172 -8.039 -7.364 1.00 94.38 98 VAL A CA 1
ATOM 754 C C . VAL A 1 98 ? -0.959 -9.230 -8.295 1.00 94.38 98 VAL A C 1
ATOM 756 O O . VAL A 1 98 ? -0.533 -9.038 -9.434 1.00 94.38 98 VAL A O 1
ATOM 759 N N . SER A 1 99 ? -1.329 -10.441 -7.866 1.00 92.56 99 SER A N 1
ATOM 760 C CA . SER A 1 99 ? -1.188 -11.654 -8.679 1.00 92.56 99 SER A CA 1
ATOM 761 C C . SER A 1 99 ? -1.961 -11.562 -9.989 1.00 92.56 99 SER A C 1
ATOM 763 O O . SER A 1 99 ? -1.415 -11.842 -11.056 1.00 92.56 99 SER A O 1
ATOM 765 N N . ARG A 1 100 ? -3.220 -11.109 -9.930 1.00 90.56 100 ARG A N 1
ATOM 766 C CA . ARG A 1 100 ? -4.045 -10.907 -11.128 1.00 90.56 100 ARG A CA 1
ATOM 767 C C . ARG A 1 100 ? -3.482 -9.834 -12.056 1.00 90.56 100 ARG A C 1
ATOM 769 O O . ARG A 1 100 ? -3.633 -9.963 -13.264 1.00 90.56 100 ARG A O 1
ATOM 776 N N . LYS A 1 101 ? -2.884 -8.772 -11.509 1.00 87.69 101 LYS A N 1
ATOM 777 C CA . LYS A 1 101 ? -2.469 -7.611 -12.304 1.00 87.69 101 LYS A CA 1
ATOM 778 C C . LYS A 1 101 ? -1.066 -7.732 -12.899 1.00 87.69 101 LYS A C 1
ATOM 780 O O . LYS A 1 101 ? -0.860 -7.258 -14.009 1.00 87.69 101 LYS A O 1
ATOM 785 N N . TYR A 1 102 ? -0.113 -8.307 -12.169 1.00 87.81 102 TYR A N 1
ATOM 786 C CA . TYR A 1 102 ? 1.309 -8.200 -12.521 1.00 87.81 102 TYR A CA 1
ATOM 787 C C . TYR A 1 102 ? 2.055 -9.534 -12.595 1.00 87.81 102 TYR A C 1
ATOM 789 O O . TYR A 1 102 ? 3.103 -9.595 -13.229 1.00 87.81 102 TYR A O 1
ATOM 797 N N . VAL A 1 103 ? 1.551 -10.608 -11.979 1.00 87.50 103 VAL A N 1
ATOM 798 C CA . VAL A 1 103 ? 2.288 -11.888 -11.922 1.00 87.50 103 VAL A CA 1
ATOM 799 C C . VAL A 1 103 ? 2.082 -12.737 -13.183 1.00 87.50 103 VAL A C 1
ATOM 801 O O . VAL A 1 103 ? 2.917 -13.577 -13.501 1.00 87.50 103 VAL A O 1
ATOM 804 N N . GLN A 1 104 ? 1.014 -12.499 -13.949 1.00 84.12 104 GLN A N 1
ATOM 805 C CA . GLN A 1 104 ? 0.730 -13.237 -15.192 1.00 84.12 104 GLN A CA 1
ATOM 806 C C . GLN A 1 104 ? 1.454 -12.678 -16.433 1.00 84.12 104 GLN A C 1
ATOM 808 O O . GLN A 1 104 ? 1.282 -13.207 -17.527 1.00 84.12 104 GLN A O 1
ATOM 813 N N . GLY A 1 105 ? 2.260 -11.626 -16.271 1.00 84.06 105 GLY A N 1
ATOM 814 C CA . GLY A 1 105 ? 2.856 -10.852 -17.361 1.00 84.06 105 GLY A CA 1
ATOM 815 C C . GLY A 1 105 ? 2.381 -9.401 -17.342 1.00 84.06 105 GLY A C 1
ATOM 816 O O . GLY A 1 105 ? 1.584 -8.997 -16.492 1.00 84.06 105 GLY A O 1
ATOM 817 N N . CYS A 1 106 ? 2.889 -8.589 -18.268 1.00 85.38 106 CYS A N 1
ATOM 818 C CA . CYS A 1 106 ? 2.467 -7.200 -18.397 1.00 85.38 106 CYS A CA 1
ATOM 819 C C . CYS A 1 106 ? 0.950 -7.136 -18.656 1.00 85.38 106 CYS A C 1
ATOM 821 O O . CYS A 1 106 ? 0.501 -7.691 -19.658 1.00 85.38 106 CYS A O 1
ATOM 823 N N . PRO A 1 107 ? 0.159 -6.386 -17.867 1.00 85.62 107 PRO A N 1
ATOM 824 C CA . PRO A 1 107 ? -1.295 -6.311 -18.047 1.00 85.62 107 PRO A CA 1
ATOM 825 C C . PRO A 1 107 ? -1.734 -5.647 -19.363 1.00 85.62 107 PRO A C 1
ATOM 827 O O . PRO A 1 107 ? -2.927 -5.556 -19.639 1.00 85.62 107 PRO A O 1
ATOM 830 N N . ARG A 1 108 ? -0.787 -5.128 -20.156 1.00 83.31 108 ARG A N 1
ATOM 831 C CA . ARG A 1 108 ? -1.042 -4.399 -21.403 1.00 83.31 108 ARG A CA 1
ATOM 832 C C . ARG A 1 108 ? -0.619 -5.191 -22.632 1.00 83.31 108 ARG A C 1
ATOM 834 O O . ARG A 1 108 ? -1.435 -5.388 -23.526 1.00 83.31 108 ARG A O 1
ATOM 841 N N . CYS A 1 109 ? 0.633 -5.652 -22.679 1.00 89.62 109 CYS A N 1
ATOM 842 C CA . CYS A 1 109 ? 1.143 -6.426 -23.815 1.00 89.62 109 CYS A CA 1
ATOM 843 C C . CYS A 1 109 ? 1.121 -7.946 -23.599 1.00 89.62 109 CYS A C 1
ATOM 845 O O . CYS A 1 109 ? 1.432 -8.671 -24.534 1.00 89.62 109 CYS A O 1
ATOM 847 N N . ASN A 1 110 ? 0.751 -8.432 -22.406 1.00 86.62 110 ASN A N 1
ATOM 848 C CA . ASN A 1 110 ? 0.710 -9.852 -22.014 1.00 86.62 110 ASN A CA 1
ATOM 849 C C . ASN A 1 110 ? 2.049 -10.603 -22.100 1.00 86.62 110 ASN A C 1
ATOM 851 O O . ASN A 1 110 ? 2.094 -11.816 -21.914 1.00 86.62 110 ASN A O 1
ATOM 855 N N . GLU A 1 111 ? 3.147 -9.891 -22.338 1.00 87.94 111 GLU A N 1
ATOM 856 C CA . GLU A 1 111 ? 4.483 -10.474 -22.337 1.00 87.94 111 GLU A CA 1
ATOM 857 C C . GLU A 1 111 ? 4.996 -10.664 -20.909 1.00 87.94 111 GLU A C 1
ATOM 859 O O . GLU A 1 111 ? 4.746 -9.837 -20.025 1.00 87.94 111 GLU A O 1
ATOM 864 N N . ALA A 1 112 ? 5.778 -11.725 -20.692 1.00 84.19 112 ALA A N 1
ATOM 865 C CA . ALA A 1 112 ? 6.435 -11.978 -19.408 1.00 84.19 112 ALA A CA 1
ATOM 866 C C . ALA A 1 112 ? 7.421 -10.854 -19.031 1.00 84.19 112 ALA A C 1
ATOM 868 O O . ALA A 1 112 ? 7.562 -10.514 -17.858 1.00 84.19 112 ALA A O 1
ATOM 869 N N . VAL A 1 113 ? 8.067 -10.246 -20.033 1.00 87.00 113 VAL A N 1
ATOM 870 C CA . VAL A 1 113 ? 8.864 -9.021 -19.901 1.00 87.00 113 VAL A CA 1
ATOM 871 C C . VAL A 1 113 ? 8.194 -7.939 -20.738 1.00 87.00 113 VAL A C 1
ATOM 873 O O . VAL A 1 113 ? 8.018 -8.103 -21.942 1.00 87.00 113 VAL A O 1
ATOM 876 N N . CYS A 1 114 ? 7.798 -6.839 -20.100 1.00 86.94 114 CYS A N 1
ATOM 877 C CA . CYS A 1 114 ? 7.069 -5.756 -20.757 1.00 86.94 114 CYS A CA 1
ATOM 878 C C . CYS A 1 114 ? 7.865 -5.154 -21.931 1.00 86.94 114 CYS A C 1
ATOM 880 O O . CYS A 1 114 ? 9.018 -4.762 -21.762 1.00 86.94 114 CYS A O 1
ATOM 882 N N . THR A 1 115 ? 7.220 -5.022 -23.093 1.00 90.81 115 THR A N 1
ATOM 883 C CA . THR A 1 115 ? 7.749 -4.352 -24.299 1.00 90.81 115 THR A CA 1
ATOM 884 C C . THR A 1 115 ? 6.943 -3.107 -24.683 1.00 90.81 115 THR A C 1
ATOM 886 O O . THR A 1 115 ? 7.134 -2.546 -25.762 1.00 90.81 115 THR A O 1
ATOM 889 N N . CYS A 1 116 ? 6.028 -2.668 -23.810 1.00 87.50 116 CYS A N 1
ATOM 890 C CA . CYS A 1 116 ? 5.276 -1.435 -24.015 1.00 87.50 116 CYS A CA 1
ATOM 891 C C . CYS A 1 116 ? 6.225 -0.235 -24.084 1.00 87.50 116 CYS A C 1
ATOM 893 O O . CYS A 1 116 ? 7.253 -0.196 -23.408 1.00 87.50 116 CYS A O 1
ATOM 895 N N . ASP A 1 117 ? 5.839 0.772 -24.861 1.00 88.06 117 ASP A N 1
ATOM 896 C CA . ASP A 1 117 ? 6.543 2.049 -24.883 1.00 88.06 117 ASP A CA 1
ATOM 897 C C . ASP A 1 117 ? 6.569 2.677 -23.469 1.00 88.06 117 ASP A C 1
ATOM 899 O O . ASP A 1 117 ? 5.553 2.731 -22.768 1.00 88.06 117 ASP A O 1
ATOM 903 N N . LEU A 1 118 ? 7.754 3.142 -23.057 1.00 76.00 118 LEU A N 1
ATOM 904 C CA . LEU A 1 118 ? 8.033 3.756 -21.755 1.00 76.00 118 LEU A CA 1
ATOM 905 C C . LEU A 1 118 ? 7.250 5.056 -21.525 1.00 76.00 118 LEU A C 1
ATOM 907 O O . LEU A 1 118 ? 7.110 5.488 -20.382 1.00 76.00 118 LEU A O 1
ATOM 911 N N . SER A 1 119 ? 6.726 5.678 -22.585 1.00 78.44 119 SER A N 1
ATOM 912 C CA . SER A 1 119 ? 5.871 6.866 -22.484 1.00 78.44 119 SER A CA 1
ATOM 913 C C . SER A 1 119 ? 4.522 6.593 -21.799 1.00 78.44 119 SER A C 1
ATOM 915 O O . SER A 1 119 ? 3.841 7.523 -21.358 1.00 78.44 119 SER A O 1
ATOM 917 N N . TRP A 1 120 ? 4.136 5.323 -21.656 1.00 66.38 120 TRP A N 1
ATOM 918 C CA . TRP A 1 120 ? 2.854 4.934 -21.086 1.00 66.38 120 TRP A CA 1
ATOM 919 C C . TRP A 1 120 ? 2.980 4.494 -19.629 1.00 66.38 120 TRP A C 1
ATOM 921 O O . TRP A 1 120 ? 3.741 3.577 -19.313 1.00 66.38 120 TRP A O 1
ATOM 931 N N . LYS A 1 121 ? 2.128 5.051 -18.757 1.00 58.28 121 LYS A N 1
ATOM 932 C CA . LYS A 1 121 ? 2.025 4.634 -17.347 1.00 58.28 121 LYS A CA 1
ATOM 933 C C . LYS A 1 121 ? 1.855 3.102 -17.226 1.00 58.28 121 LYS A C 1
ATOM 935 O O . LYS A 1 121 ? 0.987 2.590 -17.934 1.00 58.28 121 LYS A O 1
ATOM 940 N N . PRO A 1 122 ? 2.657 2.410 -16.383 1.00 55.09 122 PRO A N 1
ATOM 941 C CA . PRO A 1 122 ? 2.614 0.965 -16.123 1.00 55.09 122 PRO A CA 1
ATOM 942 C C . PRO A 1 122 ? 1.223 0.330 -16.068 1.00 55.09 122 PRO A C 1
ATOM 944 O O . PRO A 1 122 ? 0.342 0.874 -15.364 1.00 55.09 122 PRO A O 1
#

Secondary structure (DSSP, 8-state):
---PPPPP----------PPPPPPHHHHHHHHHHHHHHHHHHHHHHHHHHHHHHHHHHHHHHHHH---HHHHHHHHHHHHHHHHHHHHHHT--HHHHHIIIIITS-TTT--SS--S-TTS--

Foldseek 3Di:
DDDDDDDDDDDPPPPPPPPDPDDDLQNLLVVLCVPCQVVLLVCALVSLVVQLVVLVVQLVVCVVVVPDPVSNVVSVVSNSSSVSSNCSNVVHDPRVVCCVDPVQDHNPPSHVDDPDDPVDDD

Radius of gyration: 23.5 Å; Cα contacts (8 Å, |Δi|>4): 86; chains: 1; bounding box: 76×52×40 Å

Mean predicted aligned error: 10.1 Å

Solvent-accessible surface area (backbone atoms only — not comparable to full-atom values): 7486 Å² total; per-residue (Å²): 132,88,82,84,85,80,82,93,78,93,75,87,77,79,79,76,68,78,73,72,80,74,90,46,61,56,57,52,39,49,52,51,43,74,75,44,40,75,61,48,50,74,56,31,67,71,54,42,50,52,53,33,52,49,35,50,49,50,33,53,47,37,66,69,67,69,78,54,71,66,59,38,56,50,29,56,49,48,36,52,50,35,52,36,48,47,27,56,63,70,70,49,62,61,45,61,52,47,42,72,49,56,69,77,14,31,83,81,79,61,31,83,67,74,79,69,66,85,92,52,84,131